Protein AF-A0A0B2ULS2-F1 (afdb_monomer)

pLDDT: mean 83.76, std 17.06, range [32.69, 96.88]

Mean predicted aligned error: 7.21 Å

Organism: NCBI:txid1354746

Radius of gyration: 16.84 Å; Cα contacts (8 Å, |Δi|>4): 162; chains: 1; bounding box: 38×25×63 Å

Secondary structure (DSSP, 8-state):
---S-TT-EEE-TTT--EEETTTTT-SSTT-TTS-SS----TTTTT---HHHHHHHHHHHHHHHHHHS----HHHHHHHHT--HHHHHHHHHHHHHTTSEEEEE-TTS-EEEEE--SHHHHHHHHHHH----S---------

Foldseek 3Di:
DQDQDLPQWDQAPPPRDTDRCQLQLASHPPRPPQDPDHDHGCVRVVNDDPVSNVLSVLSSVLSPVVNDPDPDQVCSCVVVVHDSVSSVVSQVVCVVQVQKDWDADPVRDIDIDGDPDPSNVVSSNVSSPPPPPDPPPPPPDD

Solvent-accessible surface area (backbone atoms only — not comparable to full-atom values): 8623 Å² total; per-residue (Å²): 133,67,61,89,58,102,69,45,62,43,64,18,74,80,78,74,46,77,38,51,23,38,45,74,26,32,86,44,82,80,36,85,85,57,62,100,64,80,36,70,44,52,69,82,67,73,64,68,42,78,66,49,60,56,44,22,56,50,40,41,50,50,49,51,50,69,43,44,89,63,79,50,62,73,50,49,15,68,76,68,74,42,56,67,70,59,37,48,54,52,53,50,51,33,37,79,66,55,40,33,46,80,44,72,44,97,87,67,49,77,45,68,44,78,44,84,47,71,66,30,52,53,58,52,49,59,74,38,61,65,81,78,65,72,72,79,71,80,82,68,87,129

Nearest PDB structures (foldseek):
  3gfj-assembly1_A-2  TM=7.028E-01  e=2.521E-02  Sulfurisphaera tokodaii
  4zzl-assembly1_A  TM=6.720E-01  e=5.489E-02  Pseudomonas aeruginosa
  4rgu-assembly1_B-2  TM=6.414E-01  e=8.346E-02  Acinetobacter baylyi ADP1
  4em0-assembly1_B  TM=6.332E-01  e=1.430E-01  Staphylococcus aureus subsp. aureus MRSA252
  3cjn-assembly1_A-2  TM=6.916E-01  e=4.200E-01  Ruegeria pomeroyi DSS-3

Sequence (142 aa):
MLNTEDLAMLYCDTCANWLHTVCCGFLSNTDKRIPNGKYTCLICSNHITKVECCNALFRRVISVIYNENFLGRSWLCNRLQINSSRAYKQIQKMINQGLLIATKTPKGTVQYQVVTTHTAKNTIKKHFSISAYPDTQKHSNS

Structure (mmCIF, N/CA/C/O backbone):
data_AF-A0A0B2ULS2-F1
#
_entry.id   AF-A0A0B2ULS2-F1
#
loop_
_atom_site.group_PDB
_atom_site.id
_atom_site.type_symbol
_atom_site.label_atom_id
_atom_site.label_alt_id
_atom_site.label_comp_id
_atom_site.label_asym_id
_atom_site.label_entity_id
_atom_site.label_seq_id
_atom_site.pdbx_PDB_ins_code
_atom_site.Cartn_x
_atom_site.Cartn_y
_atom_site.Cartn_z
_atom_site.occupancy
_atom_site.B_iso_or_equiv
_atom_site.auth_seq_id
_atom_site.auth_comp_id
_atom_site.auth_asym_id
_atom_site.auth_atom_id
_atom_site.pdbx_PDB_model_num
ATOM 1 N N . MET A 1 1 ? -14.542 0.352 -10.152 1.00 37.72 1 MET A N 1
ATOM 2 C CA . MET A 1 1 ? -14.183 -0.695 -9.178 1.00 37.72 1 MET A CA 1
ATOM 3 C C . MET A 1 1 ? -12.662 -0.757 -9.157 1.00 37.72 1 MET A C 1
ATOM 5 O O . MET A 1 1 ? -12.087 -0.705 -10.235 1.00 37.72 1 MET A O 1
ATOM 9 N N . LEU A 1 2 ? -12.013 -0.693 -7.991 1.00 47.81 2 LEU A N 1
ATOM 10 C CA . LEU A 1 2 ? -10.571 -0.961 -7.897 1.00 47.81 2 LEU A CA 1
ATOM 11 C C . LEU A 1 2 ? -10.428 -2.500 -7.792 1.00 47.81 2 LEU A C 1
ATOM 13 O O . LEU A 1 2 ? -11.247 -3.129 -7.132 1.00 47.81 2 LEU A O 1
ATOM 17 N N . ASN A 1 3 ? -9.498 -3.052 -8.567 1.00 46.62 3 ASN A N 1
ATOM 18 C CA . ASN A 1 3 ? -9.267 -4.449 -8.979 1.00 46.62 3 ASN A CA 1
ATOM 19 C C . ASN A 1 3 ? -9.564 -5.587 -7.963 1.00 46.62 3 ASN A C 1
ATOM 21 O O . ASN A 1 3 ? -9.054 -5.580 -6.864 1.00 46.62 3 ASN A O 1
ATOM 25 N N . THR A 1 4 ? -10.282 -6.645 -8.340 1.00 44.00 4 THR A N 1
ATOM 26 C CA . THR A 1 4 ? -10.586 -7.803 -7.465 1.00 44.00 4 THR A CA 1
ATOM 27 C C . THR A 1 4 ? -9.443 -8.807 -7.249 1.00 44.00 4 THR A C 1
ATOM 29 O O . THR A 1 4 ? -9.638 -9.780 -6.527 1.00 44.00 4 THR A O 1
ATOM 32 N N . GLU A 1 5 ? -8.255 -8.606 -7.827 1.00 50.66 5 GLU A N 1
ATOM 33 C CA . GLU A 1 5 ? -7.164 -9.587 -7.743 1.00 50.66 5 GLU A CA 1
ATOM 34 C C . GLU A 1 5 ? -5.842 -8.946 -7.282 1.00 50.66 5 GLU A C 1
ATOM 36 O O . GLU A 1 5 ? -5.135 -8.297 -8.057 1.00 50.66 5 GLU A O 1
ATOM 41 N N . ASP A 1 6 ? -5.459 -9.195 -6.022 1.00 50.03 6 ASP A N 1
ATOM 42 C CA . ASP A 1 6 ? -4.151 -8.881 -5.395 1.00 50.03 6 ASP A CA 1
ATOM 43 C C . ASP A 1 6 ? -2.952 -9.614 -6.056 1.00 50.03 6 ASP A C 1
ATOM 45 O O . ASP A 1 6 ? -1.896 -9.795 -5.454 1.00 50.03 6 ASP A O 1
ATOM 49 N N . LEU A 1 7 ? -3.104 -10.060 -7.304 1.00 57.88 7 LEU A N 1
ATOM 50 C CA . LEU A 1 7 ? -2.223 -10.998 -8.000 1.00 57.88 7 LEU A CA 1
ATOM 51 C C . LEU A 1 7 ? -1.822 -10.539 -9.402 1.00 57.88 7 LEU A C 1
ATOM 53 O O . LEU A 1 7 ? -1.095 -11.250 -10.086 1.00 57.88 7 LEU A O 1
ATOM 57 N N . ALA A 1 8 ? -2.243 -9.355 -9.850 1.00 81.19 8 ALA A N 1
ATOM 58 C CA . ALA A 1 8 ? -1.693 -8.807 -11.082 1.00 81.19 8 ALA A CA 1
ATOM 59 C C . ALA A 1 8 ? -0.182 -8.594 -10.890 1.00 81.19 8 ALA A C 1
ATOM 61 O O . ALA A 1 8 ? 0.232 -7.726 -10.111 1.00 81.19 8 ALA A O 1
ATOM 62 N N . MET A 1 9 ? 0.646 -9.359 -11.598 1.00 88.75 9 MET A N 1
ATOM 63 C CA . MET A 1 9 ? 2.104 -9.256 -11.544 1.00 88.75 9 MET A CA 1
ATOM 64 C C . MET A 1 9 ? 2.674 -8.777 -12.880 1.00 88.75 9 MET A C 1
ATOM 66 O O . MET A 1 9 ? 2.142 -9.083 -13.942 1.00 88.75 9 MET A O 1
ATOM 70 N N . LEU A 1 10 ? 3.782 -8.045 -12.808 1.00 89.94 10 LEU A N 1
ATOM 71 C CA . LEU A 1 10 ? 4.604 -7.637 -13.938 1.00 89.94 10 LEU A CA 1
ATOM 72 C C . LEU A 1 10 ? 5.935 -8.374 -13.877 1.00 89.94 10 LEU A C 1
ATOM 74 O O . LEU A 1 10 ? 6.576 -8.420 -12.823 1.00 89.94 10 LEU A O 1
ATOM 78 N N . TYR A 1 11 ? 6.347 -8.925 -15.011 1.00 92.12 11 TYR A N 1
ATOM 79 C CA . TYR A 1 11 ? 7.642 -9.567 -15.167 1.00 92.12 11 TYR A CA 1
ATOM 80 C C . TYR A 1 11 ? 8.698 -8.535 -15.555 1.00 92.12 11 TYR A C 1
ATOM 82 O O . TYR A 1 11 ? 8.529 -7.838 -16.549 1.00 92.12 11 TYR A O 1
ATOM 90 N N . CYS A 1 12 ? 9.774 -8.420 -14.774 1.00 92.69 12 CYS A N 1
ATOM 91 C CA . CYS A 1 12 ? 10.904 -7.554 -15.106 1.00 92.69 12 CYS A CA 1
ATOM 92 C C . CYS A 1 12 ? 11.881 -8.263 -16.051 1.00 92.69 12 CYS A C 1
ATOM 94 O O . CYS A 1 12 ? 12.561 -9.200 -15.635 1.00 92.69 12 CYS A O 1
ATOM 96 N N . ASP A 1 13 ? 12.048 -7.747 -17.266 1.00 94.44 13 ASP A N 1
ATOM 97 C CA . ASP A 1 13 ? 12.952 -8.304 -18.281 1.00 94.44 13 ASP A CA 1
ATOM 98 C C . ASP A 1 13 ? 14.441 -8.203 -17.915 1.00 94.44 13 ASP A C 1
ATOM 100 O O . ASP A 1 13 ? 15.271 -8.872 -18.522 1.00 94.44 13 ASP A O 1
ATOM 104 N N . THR A 1 14 ? 14.807 -7.370 -16.933 1.00 93.75 14 THR A N 1
ATOM 105 C CA . THR A 1 14 ? 16.212 -7.189 -16.518 1.00 93.75 14 THR A CA 1
ATOM 106 C C . THR A 1 14 ? 16.639 -8.153 -15.413 1.00 93.75 14 THR A C 1
ATOM 108 O O . THR A 1 14 ? 17.738 -8.693 -15.463 1.00 93.75 14 THR A O 1
ATOM 111 N N . CYS A 1 15 ? 15.801 -8.365 -14.393 1.00 94.12 15 CYS A N 1
ATOM 112 C CA . CYS A 1 15 ? 16.144 -9.218 -13.245 1.00 94.12 15 CYS A CA 1
ATOM 113 C C . CYS A 1 15 ? 15.314 -10.497 -13.144 1.00 94.12 15 CYS A C 1
ATOM 115 O O . CYS A 1 15 ? 15.434 -11.203 -12.147 1.00 94.12 15 CYS A O 1
ATOM 117 N N . ALA A 1 16 ? 14.454 -10.766 -14.130 1.00 93.81 16 ALA A N 1
ATOM 118 C CA . ALA A 1 16 ? 13.588 -11.940 -14.208 1.00 93.81 16 ALA A CA 1
ATOM 119 C C . ALA A 1 16 ? 12.640 -12.142 -13.006 1.00 93.81 16 ALA A C 1
ATOM 121 O O . ALA A 1 16 ? 12.123 -13.235 -12.783 1.00 93.81 16 ALA A O 1
ATOM 122 N N . ASN A 1 17 ? 12.389 -11.091 -12.219 1.00 91.19 17 ASN A N 1
ATOM 123 C CA . ASN A 1 17 ? 11.492 -11.155 -11.069 1.00 91.19 17 ASN A CA 1
ATOM 124 C C . ASN A 1 17 ? 10.063 -10.758 -11.445 1.00 91.19 17 ASN A C 1
ATOM 126 O O . ASN A 1 17 ? 9.845 -9.771 -12.153 1.00 91.19 17 ASN A O 1
ATOM 130 N N . TRP A 1 18 ? 9.096 -11.470 -10.867 1.00 91.69 18 TRP A N 1
ATOM 131 C CA . TRP A 1 18 ? 7.688 -11.090 -10.880 1.00 91.69 18 TRP A CA 1
ATOM 132 C C . TRP A 1 18 ? 7.380 -10.143 -9.724 1.00 91.69 18 TRP A C 1
ATOM 134 O O . TRP A 1 18 ? 7.690 -10.413 -8.563 1.00 91.69 18 TRP A O 1
ATOM 144 N N . LEU A 1 19 ? 6.747 -9.019 -10.033 1.00 89.44 19 LEU A N 1
ATOM 145 C CA . LEU A 1 19 ? 6.480 -7.945 -9.085 1.00 89.44 19 LEU A CA 1
ATOM 146 C C . LEU A 1 19 ? 4.999 -7.606 -9.100 1.00 89.44 19 LEU A C 1
ATOM 148 O O . LEU A 1 19 ? 4.403 -7.507 -10.164 1.00 89.44 19 LEU A O 1
ATOM 152 N N . HIS A 1 20 ? 4.396 -7.366 -7.938 1.00 90.00 20 HIS A N 1
ATOM 153 C CA . HIS A 1 20 ? 3.006 -6.915 -7.903 1.00 90.00 20 HIS A CA 1
ATOM 154 C C . HIS A 1 20 ? 2.865 -5.588 -8.658 1.00 90.00 20 HIS A C 1
ATOM 156 O O . HIS A 1 20 ? 3.561 -4.616 -8.360 1.00 90.00 20 HIS A O 1
ATOM 162 N N . THR A 1 21 ? 1.905 -5.528 -9.572 1.00 90.56 21 THR A N 1
ATOM 163 C CA . THR A 1 21 ? 1.634 -4.368 -10.431 1.00 90.56 21 THR A CA 1
ATOM 164 C C . THR A 1 21 ? 1.437 -3.089 -9.609 1.00 90.56 21 THR A C 1
ATOM 166 O O . THR A 1 21 ? 2.017 -2.041 -9.898 1.00 90.56 21 THR A O 1
ATOM 169 N N . VAL A 1 22 ? 0.726 -3.211 -8.484 1.00 91.06 22 VAL A N 1
ATOM 170 C CA . VAL A 1 22 ? 0.496 -2.126 -7.519 1.00 91.06 22 VAL A CA 1
ATOM 171 C C . VAL A 1 22 ? 1.757 -1.703 -6.767 1.00 91.06 22 VAL A C 1
ATOM 173 O O . VAL A 1 22 ? 1.963 -0.513 -6.521 1.00 91.06 22 VAL A O 1
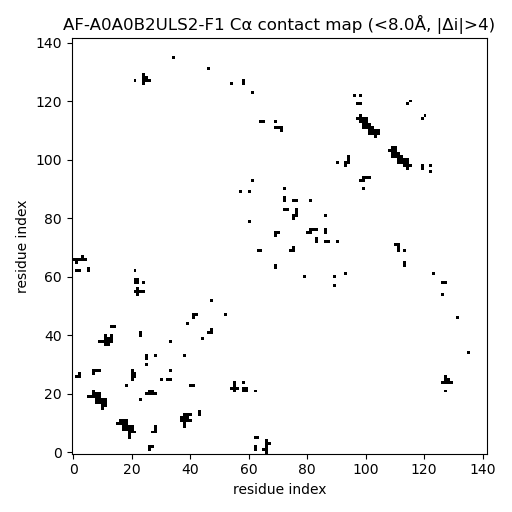ATOM 176 N N . CYS A 1 23 ? 2.659 -2.637 -6.453 1.00 89.81 23 CYS A N 1
ATOM 177 C CA . CYS A 1 23 ? 3.963 -2.299 -5.879 1.00 89.81 23 CYS A CA 1
ATOM 178 C C . CYS A 1 23 ? 4.811 -1.498 -6.870 1.00 89.81 23 CYS A C 1
ATOM 180 O O . CYS A 1 23 ? 5.608 -0.674 -6.435 1.00 89.81 23 CYS A O 1
ATOM 182 N N . CYS A 1 24 ? 4.603 -1.684 -8.171 1.00 88.00 24 CYS A N 1
ATOM 183 C CA . CYS A 1 24 ? 5.285 -0.951 -9.235 1.00 88.00 24 CYS A CA 1
ATOM 184 C C . CYS A 1 24 ? 4.652 0.409 -9.566 1.00 88.00 24 CYS A C 1
ATOM 186 O O . CYS A 1 24 ? 5.190 1.128 -10.399 1.00 88.00 24 CYS A O 1
ATOM 188 N N . GLY A 1 25 ? 3.548 0.780 -8.905 1.00 88.69 25 GLY A N 1
ATOM 189 C CA . GLY A 1 25 ? 2.877 2.066 -9.117 1.00 88.69 25 GLY A CA 1
ATOM 190 C C . GLY A 1 25 ? 1.706 2.040 -10.084 1.00 88.69 25 GLY A C 1
ATOM 191 O O . GLY A 1 25 ? 1.111 3.083 -10.329 1.00 88.69 25 GLY A O 1
ATOM 192 N N . PHE A 1 26 ? 1.325 0.885 -10.613 1.00 88.44 26 PHE A N 1
ATOM 193 C CA . PHE A 1 26 ? 0.221 0.783 -11.563 1.00 88.44 26 PHE A CA 1
ATOM 194 C C . PHE A 1 26 ? -1.046 0.289 -10.867 1.00 88.44 26 PHE A C 1
ATOM 196 O O . PHE A 1 26 ? -0.979 -0.541 -9.963 1.00 88.44 26 PHE A O 1
ATOM 203 N N . LEU A 1 27 ? -2.211 0.815 -11.252 1.00 86.38 27 LEU A N 1
ATOM 204 C CA . LEU A 1 27 ? -3.480 0.449 -10.601 1.00 86.38 27 LEU A CA 1
ATOM 205 C C . LEU A 1 27 ? -3.964 -0.958 -10.988 1.00 86.38 27 LEU A C 1
ATOM 207 O O . LEU A 1 27 ? -4.683 -1.594 -10.220 1.00 86.38 27 LEU A O 1
ATOM 211 N N . SER A 1 28 ? -3.585 -1.429 -12.172 1.00 85.69 28 SER A N 1
ATOM 212 C CA . SER A 1 28 ? -3.889 -2.758 -12.706 1.00 85.69 28 SER A CA 1
ATOM 213 C C . SER A 1 28 ? -2.862 -3.127 -13.777 1.00 85.69 28 SER A C 1
ATOM 215 O O . SER A 1 28 ? -2.117 -2.270 -14.249 1.00 85.69 28 SER A O 1
ATOM 217 N N . ASN A 1 29 ? -2.831 -4.393 -14.193 1.00 83.88 29 ASN A N 1
ATOM 218 C CA . ASN A 1 29 ? -2.020 -4.860 -15.331 1.00 83.88 29 ASN A CA 1
ATOM 219 C C . ASN A 1 29 ? -2.490 -4.301 -16.686 1.00 83.88 29 ASN A C 1
ATOM 22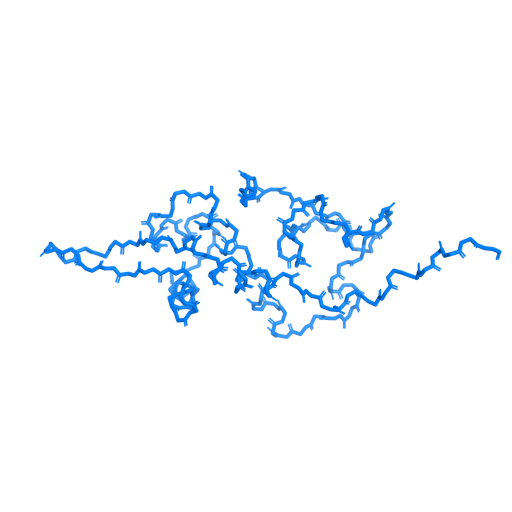1 O O . ASN A 1 29 ? -1.788 -4.434 -17.679 1.00 83.88 29 ASN A O 1
ATOM 225 N N . THR A 1 30 ? -3.656 -3.655 -16.724 1.00 85.44 30 THR A N 1
ATOM 226 C CA . THR A 1 30 ? -4.186 -2.944 -17.895 1.00 85.44 30 THR A CA 1
ATOM 227 C C . THR A 1 30 ? -3.889 -1.441 -17.861 1.00 85.44 30 THR A C 1
ATOM 229 O O . THR A 1 30 ? -4.468 -0.677 -18.637 1.00 85.44 30 THR A O 1
ATOM 232 N N . ASP A 1 31 ? -3.072 -0.972 -16.915 1.00 86.19 31 ASP A N 1
ATOM 233 C CA . ASP A 1 31 ? -2.672 0.430 -16.837 1.00 86.19 31 ASP A CA 1
ATOM 234 C C . ASP A 1 31 ? -1.858 0.798 -18.085 1.00 86.19 31 ASP A C 1
ATOM 236 O O . ASP A 1 31 ? -0.797 0.236 -18.332 1.00 86.19 31 ASP A O 1
ATOM 240 N N . LYS A 1 32 ? -2.352 1.758 -18.877 1.00 86.69 32 LYS A N 1
ATOM 241 C CA . LYS A 1 32 ? -1.760 2.149 -20.173 1.00 86.69 32 LYS A CA 1
ATOM 242 C C . LYS A 1 32 ? -0.330 2.690 -20.071 1.00 86.69 32 LYS A C 1
ATOM 244 O O . LYS A 1 32 ? 0.315 2.882 -21.094 1.00 86.69 32 LYS A O 1
ATOM 249 N N . ARG A 1 33 ? 0.137 3.001 -18.858 1.00 86.25 33 ARG A N 1
ATOM 250 C CA . ARG A 1 33 ? 1.514 3.436 -18.589 1.00 86.25 33 ARG A CA 1
ATOM 251 C C . ARG A 1 33 ? 2.496 2.265 -18.536 1.00 86.25 33 ARG A C 1
ATOM 253 O O . ARG A 1 33 ? 3.699 2.498 -18.562 1.00 86.25 33 ARG A O 1
ATOM 260 N N . ILE A 1 34 ? 2.001 1.032 -18.422 1.00 87.12 34 ILE A N 1
ATOM 261 C CA . ILE A 1 34 ? 2.823 -0.170 -18.541 1.00 87.12 34 ILE A CA 1
ATOM 262 C C . ILE A 1 34 ? 3.264 -0.282 -20.012 1.00 87.12 34 ILE A C 1
ATOM 264 O O . ILE A 1 34 ? 2.408 -0.225 -20.896 1.00 87.12 34 ILE A O 1
ATOM 268 N N . PRO A 1 35 ? 4.571 -0.417 -20.307 1.00 86.00 35 PRO A N 1
ATOM 269 C CA . PRO A 1 35 ? 5.054 -0.551 -21.679 1.00 86.00 35 PRO A CA 1
ATOM 270 C C . PRO A 1 35 ? 4.464 -1.778 -22.394 1.00 86.00 35 PRO A C 1
ATOM 272 O O . PRO A 1 35 ? 4.411 -2.861 -21.817 1.00 86.00 35 PRO A O 1
ATOM 275 N N . ASN A 1 36 ? 4.112 -1.644 -23.679 1.00 79.94 36 ASN A N 1
ATOM 276 C CA . ASN A 1 36 ? 3.598 -2.734 -24.534 1.00 79.94 36 ASN A CA 1
ATOM 277 C C . ASN A 1 36 ? 4.692 -3.733 -24.986 1.00 79.94 36 ASN A C 1
ATOM 279 O O . ASN A 1 36 ? 4.651 -4.261 -26.094 1.00 79.94 36 ASN A O 1
ATOM 283 N N . GLY A 1 37 ? 5.707 -3.963 -24.158 1.00 85.19 37 GLY A N 1
ATOM 284 C CA . GLY A 1 37 ? 6.870 -4.773 -24.496 1.00 85.19 37 GLY A CA 1
ATOM 285 C C . GLY A 1 37 ? 7.704 -5.041 -23.256 1.00 85.19 37 GLY A C 1
ATOM 286 O O . GLY A 1 37 ? 7.196 -5.574 -22.275 1.00 85.19 37 GLY A O 1
ATOM 287 N N . LYS A 1 38 ? 8.979 -4.652 -23.293 1.00 89.50 38 LYS A N 1
ATOM 288 C CA . LYS A 1 38 ? 9.880 -4.871 -22.161 1.00 89.50 38 LYS A CA 1
ATOM 289 C C . LYS A 1 38 ? 9.523 -3.972 -20.980 1.00 89.50 38 LYS A C 1
ATOM 291 O O . LYS A 1 38 ? 9.407 -2.755 -21.131 1.00 89.50 38 LYS A O 1
ATOM 296 N N . TYR A 1 39 ? 9.417 -4.571 -19.804 1.00 90.38 39 TYR A N 1
ATOM 297 C CA . TYR A 1 39 ? 9.231 -3.894 -18.534 1.00 90.38 39 TYR A CA 1
ATOM 298 C C . TYR A 1 39 ? 10.505 -3.992 -17.687 1.00 90.38 39 TYR A C 1
ATOM 300 O O . TYR A 1 39 ? 11.022 -5.074 -17.413 1.00 90.38 39 TYR A O 1
ATOM 308 N N . THR A 1 40 ? 10.978 -2.847 -17.199 1.00 90.31 40 THR A N 1
ATOM 309 C CA . THR A 1 40 ? 12.096 -2.768 -16.253 1.00 90.31 40 THR A CA 1
ATOM 310 C C . THR A 1 40 ? 11.588 -2.212 -14.935 1.00 90.31 40 THR A C 1
ATOM 312 O O . THR A 1 40 ? 11.003 -1.133 -14.895 1.00 90.31 40 THR A O 1
ATOM 315 N 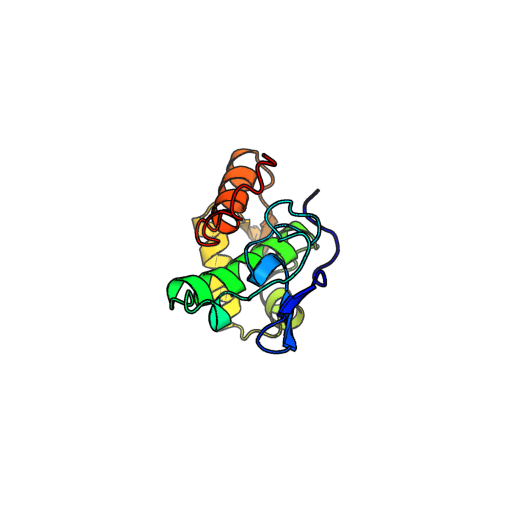N . CYS A 1 41 ? 11.810 -2.937 -13.840 1.00 87.56 41 CYS A N 1
ATOM 316 C CA . CYS A 1 41 ? 11.350 -2.505 -12.528 1.00 87.56 41 CYS A CA 1
ATOM 317 C C . CYS A 1 41 ? 12.162 -1.330 -11.972 1.00 87.56 41 CYS A C 1
ATOM 319 O O . CYS A 1 41 ? 13.323 -1.141 -12.327 1.00 87.56 41 CYS A O 1
ATOM 321 N N . LEU A 1 42 ? 11.583 -0.615 -11.000 1.00 84.19 42 LEU A N 1
ATOM 322 C CA . LEU A 1 42 ? 12.209 0.554 -10.363 1.00 84.19 42 LEU A CA 1
ATOM 323 C C . LEU A 1 42 ? 13.573 0.266 -9.710 1.00 84.19 42 LEU A C 1
ATOM 325 O O . LEU A 1 42 ? 14.397 1.170 -9.581 1.00 84.19 42 LEU A O 1
ATOM 329 N N . ILE A 1 43 ? 13.816 -0.984 -9.293 1.00 84.62 43 ILE A N 1
ATOM 330 C CA . ILE A 1 43 ? 15.124 -1.423 -8.782 1.00 84.62 43 ILE A CA 1
ATOM 331 C C . ILE A 1 43 ? 16.141 -1.432 -9.926 1.00 84.62 43 ILE A C 1
ATOM 333 O O . ILE A 1 43 ? 17.191 -0.806 -9.823 1.00 84.62 43 ILE A O 1
ATOM 337 N N . CYS A 1 44 ? 15.816 -2.115 -11.026 1.00 87.88 44 CYS A N 1
ATOM 338 C CA . CYS A 1 44 ? 16.693 -2.258 -12.186 1.00 87.88 44 CYS A CA 1
ATOM 339 C C . CYS A 1 44 ? 16.890 -0.949 -12.953 1.00 87.88 44 CYS A C 1
ATOM 341 O O . CYS A 1 44 ? 17.943 -0.749 -13.545 1.00 87.88 44 CYS A O 1
ATOM 343 N N . SER A 1 45 ? 15.917 -0.040 -12.914 1.00 84.94 45 SER A N 1
ATOM 344 C CA . SER A 1 45 ? 16.041 1.298 -13.494 1.00 84.94 45 SER A CA 1
ATOM 345 C C . SER A 1 45 ? 16.783 2.287 -12.581 1.00 84.94 45 SER A C 1
ATOM 347 O O . SER A 1 45 ? 16.780 3.480 -12.858 1.00 84.94 45 SER A O 1
ATOM 349 N N . ASN A 1 46 ? 17.359 1.827 -11.462 1.00 78.12 46 ASN A N 1
ATOM 350 C CA . ASN A 1 46 ? 18.065 2.646 -10.470 1.00 78.12 46 ASN A CA 1
ATOM 351 C C . ASN A 1 46 ? 17.240 3.832 -9.917 1.00 78.12 46 ASN A C 1
ATOM 353 O O . ASN A 1 46 ? 17.779 4.869 -9.535 1.00 78.12 46 ASN A O 1
ATOM 357 N N . HIS A 1 47 ? 15.914 3.677 -9.855 1.00 71.62 47 HIS A N 1
ATOM 358 C CA . HIS A 1 47 ? 14.980 4.687 -9.344 1.00 71.62 47 HIS A CA 1
ATOM 359 C C . HIS A 1 47 ? 14.470 4.359 -7.931 1.00 71.62 47 HIS A C 1
ATOM 361 O O . HIS A 1 47 ? 13.524 4.982 -7.440 1.00 71.62 47 HIS A O 1
ATOM 367 N N . ILE A 1 48 ? 15.083 3.387 -7.243 1.00 76.69 48 ILE A N 1
ATOM 368 C CA . ILE A 1 48 ? 14.641 2.987 -5.910 1.00 76.69 48 ILE A CA 1
ATOM 369 C C . ILE A 1 48 ? 15.166 3.935 -4.828 1.00 76.69 48 ILE A C 1
ATOM 371 O O . ILE A 1 48 ? 16.321 3.908 -4.415 1.00 76.69 48 ILE A O 1
ATOM 375 N N . THR A 1 49 ? 14.270 4.775 -4.321 1.00 77.00 49 THR A N 1
ATOM 376 C CA . THR A 1 49 ? 14.515 5.572 -3.116 1.00 77.00 49 THR A CA 1
ATOM 377 C C . THR A 1 49 ? 13.906 4.882 -1.892 1.00 77.00 49 THR A C 1
ATOM 379 O O . THR A 1 49 ? 12.973 4.082 -2.001 1.00 77.00 49 THR A O 1
ATOM 382 N N . LYS A 1 50 ? 14.363 5.231 -0.680 1.00 73.81 50 LYS A N 1
ATOM 383 C CA . LYS A 1 50 ? 13.721 4.778 0.574 1.00 73.81 50 LYS A CA 1
ATOM 384 C C . LYS A 1 50 ? 12.230 5.146 0.623 1.00 73.81 50 LYS A C 1
ATOM 386 O O . LYS A 1 50 ? 11.423 4.407 1.188 1.00 73.81 50 LYS A O 1
ATOM 391 N N . VAL A 1 51 ? 11.870 6.284 0.026 1.00 77.38 51 VAL A N 1
ATOM 392 C CA . VAL A 1 51 ? 10.482 6.737 -0.124 1.00 77.38 51 VAL A CA 1
ATOM 393 C C . VAL A 1 51 ? 9.705 5.774 -1.021 1.00 77.38 51 VAL A C 1
ATOM 395 O O . VAL A 1 51 ? 8.605 5.363 -0.655 1.00 77.38 51 VAL A O 1
ATOM 398 N N . GLU A 1 52 ? 10.302 5.332 -2.125 1.00 81.62 52 GLU A N 1
ATOM 399 C CA . GLU A 1 52 ? 9.668 4.412 -3.068 1.00 81.62 52 GLU A CA 1
ATOM 400 C C . GLU A 1 52 ? 9.419 3.025 -2.464 1.00 81.62 52 GLU A C 1
ATOM 402 O O . GLU A 1 52 ? 8.320 2.485 -2.592 1.00 81.62 52 GLU A O 1
ATOM 407 N N . CYS A 1 53 ? 10.367 2.495 -1.683 1.00 76.00 53 CYS A N 1
ATOM 408 C CA . CYS A 1 53 ? 10.159 1.267 -0.907 1.00 76.00 53 CYS A CA 1
ATOM 409 C C . CYS A 1 53 ? 8.962 1.380 0.052 1.00 76.00 53 CYS A C 1
ATOM 411 O O . CYS A 1 53 ? 8.146 0.462 0.173 1.00 76.00 53 CYS A O 1
ATOM 413 N N . CYS A 1 54 ? 8.848 2.513 0.752 1.00 78.44 54 CYS A N 1
ATOM 414 C CA . CYS A 1 54 ? 7.730 2.777 1.656 1.00 78.44 54 CYS A CA 1
ATOM 415 C C . CYS A 1 54 ? 6.399 2.923 0.902 1.00 78.44 54 CYS A C 1
ATOM 417 O O . CYS A 1 54 ? 5.358 2.493 1.409 1.00 78.44 54 CYS A O 1
ATOM 419 N N . ASN A 1 55 ? 6.424 3.510 -0.294 1.00 87.19 55 ASN A N 1
ATOM 420 C CA . ASN A 1 55 ? 5.243 3.681 -1.132 1.00 87.19 55 ASN A CA 1
ATOM 421 C C . ASN A 1 55 ? 4.784 2.361 -1.758 1.00 87.19 55 ASN A C 1
ATOM 423 O O . ASN A 1 55 ? 3.581 2.131 -1.805 1.00 87.19 55 ASN A O 1
ATOM 427 N N . ALA A 1 56 ? 5.695 1.461 -2.136 1.00 89.88 56 ALA A N 1
ATOM 428 C CA . ALA A 1 56 ? 5.349 0.152 -2.693 1.00 89.88 56 ALA A CA 1
ATOM 429 C C . ALA A 1 56 ? 4.465 -0.670 -1.745 1.00 89.88 56 ALA A C 1
ATOM 431 O O . ALA A 1 56 ? 3.394 -1.133 -2.140 1.00 89.88 56 ALA A O 1
ATOM 432 N N . LEU A 1 57 ? 4.856 -0.780 -0.468 1.00 91.38 57 LEU A N 1
ATOM 433 C CA . LEU A 1 57 ? 4.024 -1.450 0.536 1.00 91.38 57 LEU A CA 1
ATOM 434 C C . LEU A 1 57 ? 2.689 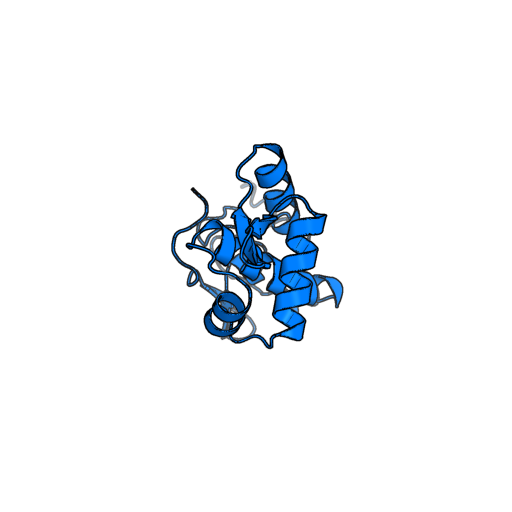-0.722 0.734 1.00 91.38 57 LEU A C 1
ATOM 436 O O . LEU A 1 57 ? 1.650 -1.368 0.825 1.00 91.38 57 LEU A O 1
ATOM 440 N N . PHE A 1 58 ? 2.704 0.610 0.802 1.00 94.19 58 PHE A N 1
ATOM 441 C CA . PHE A 1 58 ? 1.480 1.375 1.036 1.00 94.19 58 PHE A CA 1
ATOM 442 C C . PHE A 1 58 ? 0.478 1.250 -0.118 1.00 94.19 58 PHE A C 1
ATOM 444 O O . PHE A 1 58 ? -0.711 1.078 0.131 1.00 94.19 58 PHE A O 1
ATOM 451 N N . ARG A 1 59 ? 0.944 1.255 -1.372 1.00 92.69 59 ARG A N 1
ATOM 452 C CA . ARG A 1 59 ? 0.109 0.994 -2.554 1.00 92.69 59 ARG A CA 1
ATOM 453 C C . ARG A 1 59 ? -0.540 -0.383 -2.489 1.00 92.69 59 ARG A C 1
ATOM 455 O O . ARG A 1 59 ? -1.737 -0.497 -2.735 1.00 92.69 59 ARG A O 1
ATOM 462 N N . ARG A 1 60 ? 0.219 -1.408 -2.090 1.00 92.38 60 ARG A N 1
ATOM 463 C CA . ARG A 1 60 ? -0.327 -2.757 -1.890 1.00 92.38 60 ARG A CA 1
ATOM 464 C C . ARG A 1 60 ? -1.399 -2.785 -0.799 1.00 92.38 60 ARG A C 1
ATOM 466 O O . ARG A 1 60 ? -2.461 -3.354 -1.013 1.00 92.38 60 ARG A O 1
ATOM 473 N N . VAL A 1 61 ? -1.159 -2.116 0.332 1.00 94.44 61 VAL A N 1
ATOM 474 C CA . VAL A 1 61 ? -2.151 -1.984 1.416 1.00 94.44 61 VAL A CA 1
ATOM 475 C C . VAL A 1 61 ? -3.427 -1.307 0.919 1.00 94.44 61 VAL A C 1
ATOM 477 O O . VAL A 1 61 ? -4.515 -1.807 1.194 1.00 94.44 61 VAL A O 1
ATOM 480 N N . ILE A 1 62 ? -3.303 -0.202 0.175 1.00 93.38 62 ILE A N 1
ATOM 481 C CA . ILE A 1 62 ? -4.452 0.490 -0.419 1.00 93.38 62 ILE A CA 1
ATOM 482 C C . ILE A 1 62 ? -5.237 -0.464 -1.319 1.00 93.38 62 ILE A C 1
ATOM 484 O O . ILE A 1 62 ? -6.452 -0.537 -1.172 1.00 93.38 62 ILE A O 1
ATOM 488 N N . SER A 1 63 ? -4.566 -1.192 -2.218 1.00 91.94 63 SER A N 1
ATOM 489 C CA . SER A 1 63 ? -5.248 -2.115 -3.132 1.00 91.94 63 SER A CA 1
ATOM 490 C C . SER A 1 63 ? -6.030 -3.170 -2.359 1.00 91.94 63 SER A C 1
ATOM 492 O O . SER A 1 63 ? -7.238 -3.270 -2.525 1.00 91.94 63 SER A O 1
ATOM 494 N N . VAL A 1 64 ? -5.375 -3.875 -1.433 1.00 91.75 64 VAL A N 1
ATOM 495 C CA . VAL A 1 64 ? -6.011 -4.934 -0.640 1.00 91.75 64 VAL A CA 1
ATOM 496 C C . VAL A 1 64 ? -7.208 -4.403 0.148 1.00 91.75 64 VAL A C 1
ATOM 498 O O . VAL A 1 64 ? -8.293 -4.964 0.074 1.00 91.75 64 VAL A O 1
ATOM 501 N N . ILE A 1 65 ? -7.064 -3.282 0.859 1.00 92.50 65 ILE A N 1
ATOM 502 C CA . ILE A 1 65 ? -8.152 -2.753 1.697 1.00 92.50 65 ILE A CA 1
ATOM 503 C C . ILE A 1 65 ? -9.333 -2.228 0.872 1.00 92.50 65 ILE A C 1
ATOM 505 O O . ILE A 1 65 ? -10.470 -2.315 1.324 1.00 92.50 65 ILE A O 1
ATOM 509 N N . TYR A 1 66 ? -9.096 -1.668 -0.316 1.00 90.25 66 TYR A N 1
ATOM 510 C CA . TYR A 1 66 ? -10.178 -1.146 -1.161 1.00 90.25 66 TYR A CA 1
ATOM 511 C C . TYR A 1 66 ? -10.862 -2.212 -2.009 1.00 90.25 66 TYR A C 1
ATOM 513 O O . TYR A 1 66 ? -11.867 -1.913 -2.658 1.00 90.25 66 TYR A O 1
ATOM 521 N N . ASN A 1 67 ? -10.276 -3.400 -2.115 1.00 86.00 67 ASN A N 1
ATOM 522 C CA . ASN A 1 67 ? -10.737 -4.444 -3.029 1.00 86.00 67 ASN A CA 1
ATOM 523 C C . ASN A 1 67 ? -11.282 -5.646 -2.258 1.00 86.00 67 ASN A C 1
ATOM 525 O O . ASN A 1 67 ? -12.072 -6.419 -2.792 1.00 86.00 67 ASN A O 1
ATOM 529 N N . GLU A 1 68 ? -10.916 -5.757 -0.985 1.00 87.69 68 GLU A N 1
ATOM 530 C CA . GLU A 1 68 ? -11.319 -6.830 -0.094 1.00 87.69 68 GLU A CA 1
ATOM 531 C C . GLU A 1 68 ? -12.055 -6.276 1.131 1.00 87.69 68 GLU A C 1
ATOM 533 O O . GLU A 1 68 ? -12.007 -5.087 1.452 1.00 87.69 68 GLU A O 1
ATOM 538 N N . ASN A 1 69 ? -12.739 -7.160 1.855 1.00 86.31 69 ASN A N 1
ATOM 539 C CA . ASN A 1 69 ? -13.432 -6.791 3.081 1.00 86.31 69 ASN A CA 1
ATOM 540 C C . ASN A 1 69 ? -12.429 -6.630 4.236 1.00 86.31 69 ASN A C 1
ATOM 542 O O . ASN A 1 69 ? -12.044 -7.608 4.874 1.00 86.31 69 ASN A O 1
ATOM 546 N N . PHE A 1 70 ? -11.976 -5.401 4.493 1.00 92.31 70 PHE A N 1
ATOM 547 C CA . PHE A 1 70 ? -10.983 -5.121 5.530 1.00 92.31 70 PHE A CA 1
ATOM 548 C C . PHE A 1 70 ? -11.518 -5.385 6.949 1.00 92.31 70 PHE A C 1
ATOM 550 O O . PHE A 1 70 ? -12.362 -4.651 7.457 1.00 92.31 70 PHE A O 1
ATOM 557 N N . LEU A 1 71 ? -10.953 -6.390 7.631 1.00 91.69 71 LEU A N 1
ATOM 558 C CA . LEU A 1 71 ? -11.380 -6.816 8.977 1.00 91.69 71 LEU A CA 1
ATOM 559 C C . LEU A 1 71 ? -10.487 -6.295 10.119 1.00 91.69 71 LEU A C 1
ATOM 561 O O . LEU A 1 71 ? -10.621 -6.711 11.269 1.00 91.69 71 LEU A O 1
ATOM 565 N N . GLY A 1 72 ? -9.545 -5.397 9.822 1.00 93.88 72 GLY A N 1
ATOM 566 C CA . GLY A 1 72 ? -8.654 -4.801 10.818 1.00 93.88 72 GLY A CA 1
ATOM 567 C C . GLY A 1 72 ? -7.227 -5.353 10.814 1.00 93.88 72 GLY A C 1
ATOM 568 O O . GLY A 1 72 ? -6.768 -6.013 9.881 1.00 93.88 72 GLY A O 1
ATOM 569 N N . ARG A 1 73 ? -6.478 -5.030 11.876 1.00 95.31 73 ARG A N 1
ATOM 570 C CA . ARG A 1 73 ? -5.016 -5.211 11.924 1.00 95.31 73 ARG A CA 1
ATOM 571 C C . ARG A 1 73 ? -4.570 -6.663 11.768 1.00 95.31 73 ARG A C 1
ATOM 573 O O . ARG A 1 73 ? -3.695 -6.921 10.952 1.00 95.31 73 ARG A O 1
ATOM 580 N N . SER A 1 74 ? -5.138 -7.588 12.540 1.00 94.94 74 SER A N 1
ATOM 581 C CA . SER A 1 74 ? -4.723 -8.999 12.502 1.00 94.94 74 SER A CA 1
ATOM 582 C C . SER A 1 74 ? -4.968 -9.616 11.127 1.00 94.94 74 SER A C 1
ATOM 584 O O . SER A 1 74 ? -4.106 -10.315 10.602 1.00 94.94 74 SER A O 1
ATOM 586 N N . TRP A 1 75 ? -6.102 -9.274 10.512 1.00 95.56 75 TRP A N 1
ATOM 587 C CA . TRP A 1 75 ? -6.408 -9.661 9.142 1.00 95.56 75 TRP A CA 1
ATOM 588 C C . TRP A 1 75 ? -5.366 -9.120 8.161 1.00 95.56 75 TRP A C 1
ATOM 590 O O . TRP A 1 75 ? -4.827 -9.891 7.378 1.00 95.56 75 TRP A O 1
ATOM 600 N N . LEU A 1 76 ? -4.990 -7.839 8.259 1.00 95.50 76 LEU A N 1
ATOM 601 C CA . LEU A 1 76 ? -3.988 -7.242 7.367 1.00 95.50 76 LEU A CA 1
ATOM 602 C C . LEU A 1 76 ? -2.604 -7.883 7.515 1.00 95.50 76 LEU A C 1
ATOM 604 O O . LEU A 1 76 ? -1.918 -8.089 6.515 1.00 95.50 76 LEU A O 1
ATOM 608 N N . CYS A 1 77 ? -2.195 -8.200 8.748 1.00 96.19 77 CYS A N 1
ATOM 609 C CA . CYS A 1 77 ? -0.941 -8.905 9.014 1.00 96.19 77 CYS A CA 1
ATOM 610 C C . CYS A 1 77 ? -0.896 -10.238 8.268 1.00 96.19 77 CYS A C 1
ATOM 612 O O . CYS A 1 77 ? 0.053 -10.487 7.529 1.00 96.19 77 CYS A O 1
ATOM 614 N N . ASN A 1 78 ? -1.944 -11.053 8.422 1.00 94.56 78 ASN A N 1
ATOM 615 C CA . ASN A 1 78 ? -2.051 -12.356 7.768 1.00 94.56 78 ASN A CA 1
ATOM 616 C C . ASN A 1 78 ? -2.163 -12.203 6.250 1.00 94.56 78 ASN A C 1
ATOM 618 O O . ASN A 1 78 ? -1.527 -12.930 5.491 1.00 94.56 78 ASN A O 1
ATOM 622 N N . ARG A 1 79 ? -2.935 -11.217 5.796 1.00 92.88 79 ARG A N 1
ATOM 623 C CA . ARG A 1 79 ? -3.213 -11.012 4.379 1.00 92.88 79 ARG A CA 1
ATOM 624 C C . ARG A 1 79 ? -1.985 -10.574 3.588 1.00 92.88 79 ARG A C 1
ATOM 626 O O . ARG A 1 79 ? -1.816 -11.002 2.450 1.00 92.88 79 ARG A O 1
ATOM 633 N N . LEU A 1 80 ? -1.140 -9.729 4.177 1.00 91.94 80 LEU A N 1
ATOM 634 C CA . LEU A 1 80 ? 0.054 -9.178 3.528 1.00 91.94 80 LEU A CA 1
ATOM 635 C C . LEU A 1 80 ? 1.368 -9.799 4.011 1.00 91.94 80 LEU A C 1
ATOM 637 O O . LEU A 1 80 ? 2.425 -9.397 3.525 1.00 91.94 80 LEU A O 1
ATOM 641 N N . GLN A 1 81 ? 1.314 -10.737 4.961 1.00 93.56 81 GLN A N 1
ATOM 642 C CA . GLN A 1 81 ? 2.487 -11.337 5.606 1.00 93.56 81 GLN A CA 1
ATOM 643 C C . GLN A 1 81 ? 3.432 -10.269 6.191 1.00 93.56 81 GLN A C 1
ATOM 645 O O . GLN A 1 81 ? 4.651 -10.297 6.019 1.00 93.56 81 GLN A O 1
ATOM 650 N N . ILE A 1 82 ? 2.853 -9.277 6.877 1.00 93.88 82 ILE A N 1
ATOM 651 C CA . ILE A 1 82 ? 3.589 -8.202 7.557 1.00 93.88 82 ILE A CA 1
ATOM 652 C C . ILE A 1 82 ? 3.374 -8.266 9.066 1.00 93.88 82 ILE A C 1
ATOM 654 O O . ILE A 1 82 ? 2.314 -8.652 9.550 1.00 93.88 82 ILE A O 1
ATOM 658 N N . ASN A 1 83 ? 4.371 -7.824 9.832 1.00 96.19 83 ASN A N 1
ATOM 659 C CA . ASN A 1 83 ? 4.243 -7.780 11.285 1.00 96.19 83 ASN A CA 1
ATOM 660 C C . ASN A 1 83 ? 3.246 -6.704 11.764 1.00 96.19 83 ASN A C 1
ATOM 662 O O . ASN A 1 83 ? 2.965 -5.717 11.076 1.00 96.19 83 ASN A O 1
ATOM 666 N N . SER A 1 84 ? 2.776 -6.870 13.003 1.00 96.31 84 SER A N 1
ATOM 667 C CA . SER A 1 84 ? 1.765 -6.010 13.636 1.00 96.31 84 SER A CA 1
ATOM 668 C C . SER A 1 84 ? 2.162 -4.531 13.707 1.00 96.31 84 SER A C 1
ATOM 670 O O . SER A 1 84 ? 1.326 -3.654 13.483 1.00 96.31 84 SER A O 1
ATOM 672 N N . SER A 1 85 ? 3.444 -4.232 13.946 1.00 96.06 85 SER A N 1
ATOM 673 C CA . SER A 1 85 ? 3.952 -2.852 13.988 1.00 96.06 85 SER A CA 1
ATOM 674 C C . SER A 1 85 ? 3.869 -2.177 12.615 1.00 96.06 85 SER A C 1
ATOM 676 O O . SER A 1 85 ? 3.395 -1.044 12.495 1.00 96.06 85 SER A O 1
ATOM 678 N N . ARG A 1 86 ? 4.259 -2.887 11.549 1.00 94.38 86 ARG A N 1
ATOM 679 C CA . ARG A 1 86 ? 4.134 -2.396 10.170 1.00 94.38 86 ARG A CA 1
ATOM 680 C C . ARG A 1 86 ? 2.670 -2.227 9.790 1.00 94.38 86 ARG A C 1
ATOM 682 O O . ARG A 1 86 ? 2.324 -1.157 9.302 1.00 94.38 86 ARG A O 1
ATOM 689 N N . ALA A 1 87 ? 1.816 -3.213 10.064 1.00 96.38 87 ALA A N 1
ATOM 690 C CA . ALA A 1 87 ? 0.382 -3.120 9.790 1.00 96.38 87 ALA A CA 1
ATOM 691 C C . ALA A 1 87 ? -0.252 -1.907 10.486 1.00 96.38 87 ALA A C 1
ATOM 693 O O . ALA A 1 87 ? -0.955 -1.127 9.847 1.00 96.38 87 ALA A O 1
ATOM 694 N N . TYR A 1 88 ? 0.067 -1.688 11.765 1.00 96.19 88 TYR A N 1
ATOM 695 C CA . TYR A 1 88 ? -0.397 -0.521 12.512 1.00 96.19 88 TYR A CA 1
ATOM 696 C C . TYR A 1 88 ? 0.006 0.795 11.836 1.00 96.19 88 TYR A C 1
ATOM 698 O O . TYR A 1 88 ? -0.851 1.643 11.598 1.00 96.19 88 TYR A O 1
ATOM 706 N N . LYS A 1 89 ? 1.282 0.954 11.457 1.00 96.12 89 LYS A N 1
ATOM 707 C CA . LYS A 1 89 ? 1.763 2.164 10.766 1.00 96.12 89 LYS A CA 1
ATOM 708 C C . LYS A 1 89 ? 1.031 2.413 9.444 1.00 96.12 89 LYS A C 1
ATOM 710 O O . LYS A 1 89 ? 0.728 3.561 9.133 1.00 96.12 89 LYS A O 1
ATOM 715 N N . GLN A 1 90 ? 0.730 1.363 8.678 1.00 96.38 90 GLN A N 1
ATOM 716 C CA . GLN A 1 90 ? -0.003 1.496 7.415 1.00 96.38 90 GLN A CA 1
ATOM 717 C C . GLN A 1 90 ? -1.466 1.896 7.650 1.00 96.38 90 GLN A C 1
ATOM 719 O O . GLN A 1 90 ? -1.950 2.815 6.997 1.00 96.38 90 GLN A O 1
ATOM 724 N N . ILE A 1 91 ? -2.139 1.287 8.633 1.00 96.75 91 ILE A N 1
ATOM 725 C CA . ILE A 1 91 ? -3.511 1.650 9.025 1.00 96.75 91 ILE A CA 1
ATOM 726 C C . ILE A 1 91 ? -3.574 3.113 9.475 1.00 96.75 91 ILE A C 1
ATOM 728 O O . ILE A 1 91 ? -4.416 3.865 8.995 1.00 96.75 91 ILE A O 1
ATOM 732 N N . GLN A 1 92 ? -2.647 3.547 10.334 1.00 96.88 92 GLN A N 1
ATOM 733 C CA . GLN A 1 92 ? -2.566 4.947 10.766 1.00 96.88 92 GLN A CA 1
ATOM 734 C C . GLN A 1 92 ? -2.326 5.891 9.585 1.00 96.88 92 GLN A C 1
ATOM 736 O O . GLN A 1 92 ? -2.987 6.918 9.470 1.00 96.88 92 GLN A O 1
ATOM 741 N N . LYS A 1 93 ? -1.440 5.524 8.652 1.00 95.88 93 LYS A N 1
ATOM 742 C CA . LYS A 1 93 ? -1.209 6.308 7.433 1.00 95.88 93 LYS A CA 1
ATOM 743 C C . LYS A 1 93 ? -2.480 6.441 6.585 1.00 95.88 93 LYS A C 1
ATOM 745 O O . LYS A 1 93 ? -2.727 7.521 6.061 1.00 95.88 93 LYS A O 1
ATOM 750 N N . MET A 1 94 ? -3.298 5.392 6.470 1.00 95.88 94 MET A N 1
ATOM 751 C CA . MET A 1 94 ? -4.583 5.467 5.761 1.00 95.88 94 MET A CA 1
ATOM 752 C C . MET A 1 94 ? -5.589 6.379 6.465 1.00 95.88 94 MET A C 1
ATOM 754 O O . MET A 1 94 ? -6.245 7.175 5.795 1.00 95.88 94 MET A O 1
ATOM 758 N N . ILE A 1 95 ? -5.683 6.292 7.795 1.00 96.56 95 ILE A N 1
ATOM 759 C CA . ILE A 1 95 ? -6.560 7.156 8.599 1.00 96.56 95 ILE A CA 1
ATOM 760 C C . ILE A 1 95 ? -6.155 8.622 8.432 1.00 96.56 95 ILE A C 1
ATOM 762 O O . ILE A 1 95 ? -6.986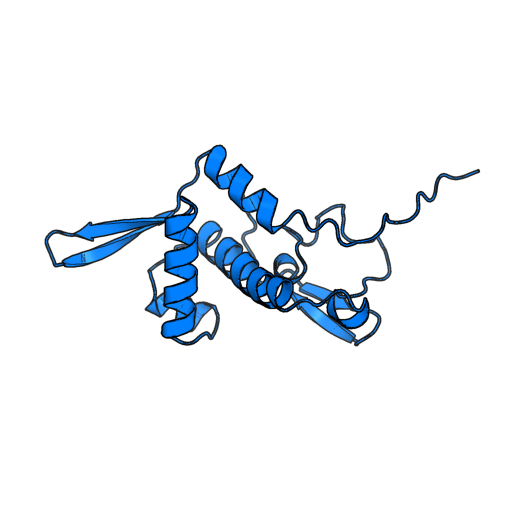 9.455 8.082 1.00 96.56 95 ILE A O 1
ATOM 766 N N . ASN A 1 96 ? -4.861 8.923 8.563 1.00 96.19 96 ASN A N 1
ATOM 767 C CA . ASN A 1 96 ? -4.326 10.279 8.416 1.00 96.19 96 ASN A CA 1
ATOM 768 C C . ASN A 1 96 ? -4.546 10.867 7.014 1.00 96.19 96 ASN A C 1
ATOM 770 O O . ASN A 1 96 ? -4.558 12.082 6.850 1.00 96.19 96 ASN A O 1
ATOM 774 N N . GLN A 1 97 ? -4.712 10.020 5.995 1.00 95.12 97 GLN A N 1
ATOM 775 C CA . GLN A 1 97 ? -5.010 10.442 4.625 1.00 95.12 97 GLN A CA 1
ATOM 776 C C . GLN A 1 97 ? -6.511 10.457 4.301 1.00 95.12 97 GLN A C 1
ATOM 778 O O . GLN A 1 97 ? -6.881 10.651 3.142 1.00 95.12 97 GLN A O 1
ATOM 783 N N . GLY A 1 98 ? -7.377 10.228 5.293 1.00 95.50 98 GLY A N 1
ATOM 784 C CA . GLY A 1 98 ? -8.828 10.192 5.107 1.00 95.50 98 GLY A CA 1
ATOM 785 C C . GLY A 1 98 ? -9.308 9.024 4.242 1.00 95.50 98 GLY A C 1
ATOM 786 O O . GLY A 1 98 ? -10.382 9.100 3.653 1.00 95.50 98 GLY A O 1
ATOM 787 N N . LEU A 1 99 ? -8.511 7.956 4.128 1.00 95.50 99 LEU A N 1
ATOM 788 C CA . LEU A 1 99 ? -8.837 6.765 3.335 1.00 95.50 99 LEU A CA 1
ATOM 789 C C . LEU A 1 99 ? -9.563 5.693 4.154 1.00 95.50 99 LEU A C 1
ATOM 791 O O . LEU A 1 99 ? -10.140 4.768 3.580 1.00 95.50 99 LEU A O 1
ATOM 795 N N . LEU A 1 100 ? -9.502 5.801 5.481 1.00 96.06 100 LEU A N 1
ATOM 796 C CA . LEU A 1 100 ? -10.057 4.853 6.433 1.00 96.06 100 LEU A CA 1
ATOM 797 C C . LEU A 1 100 ? -10.558 5.612 7.665 1.00 96.06 100 LEU A C 1
ATOM 799 O O . LEU A 1 100 ? -9.867 6.495 8.165 1.00 96.06 100 LEU A O 1
ATOM 803 N N . ILE A 1 101 ? -11.727 5.249 8.177 1.00 95.75 101 ILE A N 1
ATOM 804 C CA . ILE A 1 101 ? -12.263 5.764 9.440 1.00 95.75 101 ILE A CA 1
ATOM 805 C C . ILE A 1 101 ? -12.204 4.632 10.460 1.00 95.75 101 ILE A C 1
ATOM 807 O O . ILE A 1 101 ? -12.611 3.512 10.161 1.00 95.75 101 ILE A O 1
ATOM 811 N N . ALA A 1 102 ? -11.687 4.918 11.653 1.00 95.12 102 ALA A N 1
ATOM 812 C CA . ALA A 1 102 ? -11.693 3.990 12.777 1.00 95.12 102 ALA A CA 1
ATOM 813 C C . ALA A 1 102 ? -12.683 4.481 13.836 1.00 95.12 102 ALA A C 1
ATOM 815 O O . ALA A 1 102 ? -12.546 5.593 14.344 1.00 95.12 102 ALA A O 1
ATOM 816 N N . THR A 1 103 ? -13.660 3.651 14.188 1.00 95.00 103 THR A N 1
ATOM 817 C CA . THR A 1 103 ? -14.660 3.945 15.220 1.00 95.00 103 THR A CA 1
ATOM 818 C C . THR A 1 103 ? -14.550 2.934 16.351 1.00 95.00 103 THR A C 1
ATOM 820 O O . THR A 1 103 ? -14.276 1.754 16.134 1.00 95.00 103 THR A O 1
ATOM 823 N N . LYS A 1 104 ? -14.736 3.384 17.594 1.00 93.88 104 LYS A N 1
ATOM 824 C CA . LYS A 1 104 ? -14.853 2.476 18.738 1.00 93.88 104 LYS A CA 1
ATOM 825 C C . LYS A 1 104 ? -16.319 2.132 18.941 1.00 93.88 104 LYS A C 1
ATOM 827 O O . LYS A 1 104 ? -17.161 3.017 19.046 1.00 93.88 104 LYS A O 1
ATOM 832 N N . THR A 1 105 ? -16.605 0.844 19.016 1.00 91.00 105 THR A N 1
ATOM 833 C CA . THR A 1 105 ? -17.919 0.347 19.424 1.00 91.00 105 THR A CA 1
ATOM 834 C C . THR A 1 105 ? -18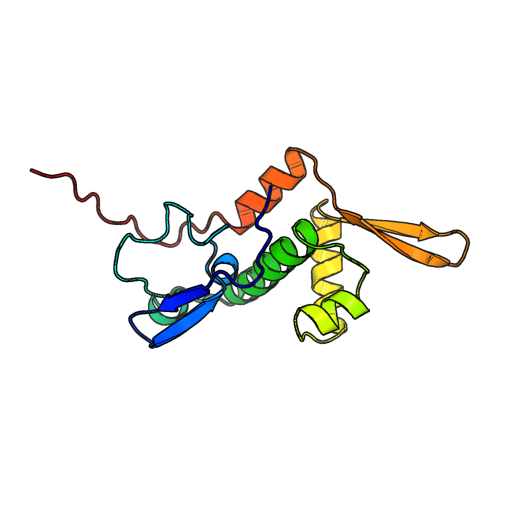.122 0.560 20.928 1.00 91.00 105 THR A C 1
ATOM 836 O O . THR A 1 105 ? -17.134 0.658 21.665 1.00 91.00 105 THR A O 1
ATOM 839 N N . PRO A 1 106 ? -19.372 0.542 21.426 1.00 91.62 106 PRO A N 1
ATOM 840 C CA . PRO A 1 106 ? -19.652 0.591 22.865 1.00 91.62 106 PRO A CA 1
ATOM 841 C C . PRO A 1 106 ? -18.951 -0.516 23.669 1.00 91.62 106 PRO A C 1
ATOM 843 O O . PRO A 1 106 ? -18.630 -0.330 24.836 1.00 91.62 106 PRO A O 1
ATOM 846 N N . LYS A 1 107 ? -18.654 -1.657 23.029 1.00 90.81 107 LYS A N 1
ATOM 847 C CA . LYS A 1 107 ? -17.922 -2.792 23.617 1.00 90.81 107 LYS A CA 1
ATOM 848 C C . LYS A 1 107 ? -16.394 -2.604 23.625 1.00 90.81 107 LYS A C 1
ATOM 850 O O . LYS A 1 107 ? -15.666 -3.524 23.976 1.00 90.81 107 LYS A O 1
ATOM 855 N N . GLY A 1 108 ? -15.887 -1.452 23.183 1.00 88.25 108 GLY A N 1
ATOM 856 C CA . GLY A 1 108 ? -14.455 -1.141 23.123 1.00 88.25 108 GLY A CA 1
ATOM 857 C C . GLY A 1 108 ? -13.714 -1.700 21.900 1.00 88.25 108 GLY A C 1
ATOM 858 O O . GLY A 1 108 ? -12.549 -1.364 21.689 1.00 88.25 108 GLY A O 1
ATOM 859 N N . THR A 1 109 ? -14.366 -2.504 21.054 1.00 88.94 109 THR A N 1
ATOM 860 C CA . THR A 1 109 ? -13.781 -3.015 19.804 1.00 88.94 109 THR A CA 1
ATOM 861 C C . THR A 1 109 ? -13.670 -1.904 18.762 1.00 88.94 109 THR A C 1
ATOM 863 O O . THR A 1 109 ? -14.599 -1.109 18.615 1.00 88.94 109 THR A O 1
ATOM 866 N N . VAL A 1 110 ? -12.561 -1.864 18.017 1.00 91.94 110 VAL A N 1
ATOM 867 C CA . VAL A 1 110 ? -12.373 -0.930 16.896 1.00 91.94 110 VAL A CA 1
ATOM 868 C C . VAL A 1 110 ? -12.973 -1.522 15.623 1.00 91.94 110 VAL A C 1
ATOM 870 O O . VAL A 1 110 ? -12.608 -2.627 15.225 1.00 91.94 110 VAL A O 1
ATOM 873 N N . GLN A 1 111 ? -13.862 -0.772 14.982 1.00 92.69 111 GLN A N 1
ATOM 874 C CA . GLN A 1 111 ? -14.374 -1.038 13.644 1.00 92.69 111 GLN A CA 1
ATOM 875 C C . GLN A 1 111 ? -13.734 -0.082 12.644 1.00 92.69 111 GLN A C 1
ATOM 877 O O . GLN A 1 111 ? -13.356 1.041 12.982 1.00 92.69 111 GLN A O 1
ATOM 882 N N . TYR A 1 112 ? -13.602 -0.548 11.407 1.00 95.06 112 TYR A N 1
ATOM 883 C CA . TYR A 1 112 ? -12.991 0.213 10.332 1.00 95.06 112 TYR A CA 1
ATOM 884 C C . TYR A 1 112 ? -13.961 0.356 9.169 1.00 95.06 112 TYR A C 1
ATOM 886 O O . TYR A 1 112 ? -14.597 -0.613 8.765 1.00 95.06 112 TYR A O 1
ATOM 894 N N . GLN A 1 113 ? -14.033 1.559 8.611 1.00 94.69 113 GLN A N 1
ATOM 895 C CA . GLN A 1 113 ? -14.831 1.867 7.433 1.00 94.69 113 GLN A CA 1
ATOM 896 C C . GLN A 1 113 ? -13.935 2.459 6.345 1.00 94.69 113 GLN A C 1
ATOM 898 O O . GLN A 1 113 ? -13.241 3.453 6.567 1.00 94.69 113 GLN A O 1
ATOM 903 N N . VAL A 1 114 ? -13.957 1.853 5.157 1.00 94.62 114 VAL A N 1
ATOM 904 C CA . VAL A 1 114 ? -13.234 2.348 3.977 1.00 94.62 114 VAL A CA 1
ATOM 905 C C . VAL A 1 114 ? -13.976 3.548 3.383 1.00 94.62 114 VAL A C 1
ATOM 907 O O . VAL A 1 114 ? -15.190 3.502 3.181 1.00 94.62 114 VAL A O 1
ATOM 910 N N . VAL A 1 115 ? -13.252 4.631 3.092 1.00 94.25 115 VAL A N 1
ATOM 911 C CA . VAL A 1 115 ? -13.836 5.880 2.576 1.00 94.25 115 VAL A CA 1
ATOM 912 C C . VAL A 1 115 ? -13.853 5.866 1.046 1.00 94.25 115 VAL A C 1
ATOM 914 O O . VAL A 1 115 ? -12.813 5.899 0.403 1.00 94.25 115 VAL A O 1
ATOM 917 N N . THR A 1 116 ? -15.031 5.868 0.421 1.00 90.56 116 THR A N 1
ATOM 918 C CA . THR A 1 116 ? -15.171 5.701 -1.045 1.00 90.56 116 THR A CA 1
ATOM 919 C C . THR A 1 116 ? -15.501 6.992 -1.808 1.00 90.56 116 THR A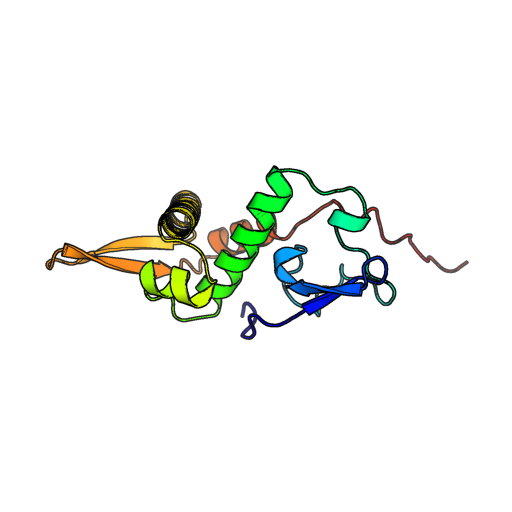 C 1
ATOM 921 O O . THR A 1 116 ? -15.872 6.950 -2.988 1.00 90.56 116 THR A O 1
ATOM 924 N N . THR A 1 117 ? -15.336 8.150 -1.161 1.00 92.56 117 THR A N 1
ATOM 925 C CA . THR A 1 117 ? -15.625 9.478 -1.728 1.00 92.56 117 THR A CA 1
ATOM 926 C C . THR A 1 117 ? -14.739 9.810 -2.935 1.00 92.56 117 THR A C 1
ATOM 928 O O . THR A 1 117 ? -13.680 9.214 -3.151 1.00 92.56 117 THR A O 1
ATOM 931 N N . HIS A 1 118 ? -15.150 10.797 -3.740 1.00 90.88 118 HIS A N 1
ATOM 932 C CA . HIS A 1 118 ? -14.349 11.262 -4.879 1.00 90.88 118 HIS A CA 1
ATOM 933 C C . HIS A 1 118 ? -12.965 11.772 -4.436 1.00 90.88 118 HIS A C 1
ATOM 935 O O . HIS A 1 118 ? -11.951 11.441 -5.049 1.00 90.88 118 HIS A O 1
ATOM 941 N N . THR A 1 119 ? -12.908 12.492 -3.313 1.00 92.12 119 THR A N 1
ATOM 942 C CA . THR A 1 119 ? -11.659 12.958 -2.697 1.00 92.12 119 THR A CA 1
ATOM 943 C C . THR A 1 119 ? -10.737 11.796 -2.330 1.00 92.12 119 THR A C 1
ATOM 945 O O . THR A 1 119 ? -9.564 11.819 -2.699 1.00 92.12 119 THR A O 1
ATOM 948 N N . ALA A 1 120 ? -11.260 10.746 -1.686 1.00 91.75 120 ALA A N 1
ATOM 949 C CA . ALA A 1 120 ? -10.474 9.561 -1.342 1.00 91.75 120 ALA A CA 1
ATOM 950 C C . ALA A 1 120 ? -9.926 8.858 -2.594 1.00 91.75 120 ALA A C 1
ATOM 952 O O . ALA A 1 120 ? -8.738 8.543 -2.660 1.00 91.75 120 ALA A O 1
ATOM 953 N N . LYS A 1 121 ? -10.746 8.706 -3.643 1.00 90.25 121 LYS A N 1
ATOM 954 C CA . LYS A 1 121 ? -10.303 8.154 -4.936 1.00 90.25 121 LYS A CA 1
ATOM 955 C C . LYS A 1 121 ? -9.174 8.976 -5.564 1.00 90.25 121 LYS A C 1
ATOM 957 O O . LYS A 1 121 ? -8.234 8.398 -6.106 1.00 90.25 121 LYS A O 1
ATOM 962 N N . ASN A 1 122 ? -9.233 10.304 -5.480 1.00 90.50 122 ASN A N 1
ATOM 963 C CA . ASN A 1 122 ? -8.171 11.173 -5.990 1.00 90.50 122 ASN A CA 1
ATOM 964 C C . ASN A 1 122 ? -6.885 11.047 -5.163 1.00 90.50 122 ASN A C 1
ATOM 966 O O . ASN A 1 122 ? -5.801 10.979 -5.740 1.00 90.50 122 ASN A O 1
ATOM 970 N N . THR A 1 123 ? -6.988 10.944 -3.837 1.00 91.38 123 THR A N 1
ATOM 971 C CA . THR A 1 123 ? -5.840 10.658 -2.963 1.00 91.38 123 THR A CA 1
ATOM 972 C 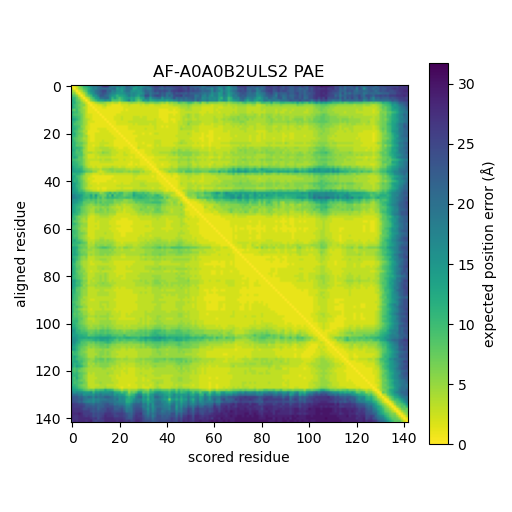C . THR A 1 123 ? -5.195 9.318 -3.304 1.00 91.38 123 THR A C 1
ATOM 974 O O . THR A 1 123 ? -3.976 9.256 -3.426 1.00 91.38 123 THR A O 1
ATOM 977 N N . ILE A 1 124 ? -5.989 8.267 -3.533 1.00 90.88 124 ILE A N 1
ATOM 978 C CA . ILE A 1 124 ? -5.485 6.961 -3.979 1.00 90.88 124 ILE A CA 1
ATOM 979 C C . ILE A 1 124 ? -4.705 7.119 -5.276 1.00 90.88 124 ILE A C 1
ATOM 981 O O . ILE A 1 124 ? -3.536 6.754 -5.309 1.00 90.88 124 ILE A O 1
ATOM 985 N N . LYS A 1 125 ? -5.306 7.720 -6.313 1.00 89.19 125 LYS A N 1
ATOM 986 C CA . LYS A 1 125 ? -4.653 7.909 -7.619 1.00 89.19 125 LYS A CA 1
ATOM 987 C C . LYS A 1 125 ? -3.273 8.556 -7.489 1.00 89.19 125 LYS A C 1
ATOM 989 O O . LYS A 1 125 ? -2.339 8.065 -8.108 1.00 89.19 125 LYS A O 1
ATOM 994 N N . LYS A 1 126 ? -3.113 9.565 -6.621 1.00 89.38 126 LYS A N 1
ATOM 995 C CA . LYS A 1 126 ? -1.817 10.227 -6.378 1.00 89.38 126 LYS A CA 1
ATOM 996 C C . LYS A 1 126 ? -0.707 9.263 -5.942 1.00 89.38 126 LYS A C 1
ATOM 998 O O . LYS A 1 126 ? 0.432 9.462 -6.343 1.00 89.38 126 LYS A O 1
ATOM 1003 N N . HIS A 1 127 ? -1.012 8.209 -5.180 1.00 89.25 127 HIS A N 1
ATOM 1004 C CA . HIS A 1 127 ? -0.006 7.208 -4.777 1.00 89.25 127 HIS A CA 1
ATOM 1005 C C . HIS A 1 127 ? 0.461 6.324 -5.931 1.00 89.25 127 HIS A C 1
ATOM 1007 O O . HIS A 1 127 ? 1.571 5.800 -5.879 1.00 89.25 127 HIS A O 1
ATOM 1013 N N . PHE A 1 128 ? -0.373 6.166 -6.957 1.00 87.56 128 PHE A N 1
ATOM 1014 C CA . PHE A 1 128 ? -0.090 5.386 -8.162 1.00 87.56 128 PHE A CA 1
ATOM 1015 C C . PHE A 1 128 ? 0.387 6.268 -9.327 1.00 87.56 128 PHE A C 1
ATOM 1017 O O . PHE A 1 128 ? 0.841 5.763 -10.347 1.00 87.56 128 PHE A O 1
ATOM 1024 N N . SER A 1 129 ? 0.352 7.594 -9.206 1.00 76.06 129 SER A N 1
ATOM 1025 C CA . SER A 1 129 ? 0.885 8.528 -10.205 1.00 76.06 129 SER A CA 1
ATOM 1026 C C . SER A 1 129 ? 2.414 8.645 -10.126 1.00 76.06 129 SER A C 1
ATOM 1028 O O . SER A 1 129 ? 2.943 9.733 -9.919 1.00 76.06 129 SER A O 1
ATOM 1030 N N . ILE A 1 130 ? 3.143 7.531 -10.269 1.00 69.38 130 ILE A N 1
ATOM 1031 C CA . ILE A 1 130 ? 4.606 7.563 -10.394 1.00 69.38 130 ILE A CA 1
ATOM 1032 C C . ILE A 1 130 ? 4.966 8.308 -11.690 1.00 69.38 130 ILE A C 1
ATOM 1034 O O . ILE A 1 130 ? 4.590 7.866 -12.772 1.00 69.38 130 ILE A O 1
ATOM 1038 N N . SER A 1 131 ? 5.688 9.429 -11.576 1.00 53.06 131 SER A N 1
ATOM 1039 C CA . SER A 1 131 ? 6.229 10.200 -12.714 1.00 53.06 131 SER A CA 1
ATOM 1040 C C . SER A 1 131 ? 7.570 9.657 -13.228 1.00 53.06 131 SER A C 1
ATOM 1042 O O . SER A 1 131 ? 8.211 10.287 -14.058 1.00 53.06 131 SER A O 1
ATOM 1044 N N . ALA A 1 132 ? 8.040 8.544 -12.662 1.00 45.97 132 ALA A N 1
ATOM 1045 C CA . ALA A 1 132 ? 9.407 8.046 -12.798 1.00 45.97 132 ALA A CA 1
ATOM 1046 C C . ALA A 1 132 ? 9.608 7.008 -13.910 1.00 45.97 132 ALA A C 1
ATOM 1048 O O . ALA A 1 132 ? 10.693 6.442 -13.997 1.00 45.97 132 ALA A O 1
ATOM 1049 N N . TYR A 1 133 ? 8.608 6.752 -14.756 1.00 48.00 133 TYR A N 1
ATOM 1050 C CA . TYR A 1 133 ? 8.932 6.190 -16.063 1.00 48.00 133 TYR A CA 1
ATOM 1051 C C . TYR A 1 133 ? 9.269 7.382 -16.951 1.00 48.00 133 TYR A C 1
ATOM 1053 O O . TYR A 1 133 ? 8.345 8.138 -17.262 1.00 48.00 133 TYR A O 1
ATOM 1061 N N . PRO A 1 134 ? 10.557 7.616 -17.288 1.00 39.78 134 PRO A N 1
ATOM 1062 C CA . PRO A 1 134 ? 10.878 8.580 -18.328 1.00 39.78 134 PRO A CA 1
ATOM 1063 C C . PRO A 1 134 ? 10.022 8.207 -19.526 1.00 39.78 134 PRO A C 1
ATOM 1065 O O . PRO A 1 134 ? 9.878 7.013 -19.807 1.00 39.78 134 PRO A O 1
ATOM 1068 N N . ASP A 1 135 ? 9.392 9.222 -20.119 1.00 40.97 135 ASP A N 1
ATOM 1069 C CA . ASP A 1 135 ? 8.484 9.103 -21.249 1.00 40.97 135 ASP A CA 1
ATOM 1070 C C . ASP A 1 135 ? 8.852 7.880 -22.080 1.00 40.97 135 ASP A C 1
ATOM 1072 O O . ASP A 1 135 ? 9.959 7.804 -22.622 1.00 40.97 135 ASP A O 1
ATOM 1076 N N . THR A 1 136 ? 7.944 6.899 -22.151 1.00 41.00 136 THR A N 1
ATOM 1077 C CA . THR A 1 136 ? 7.949 5.964 -23.271 1.00 41.00 136 THR A CA 1
ATOM 1078 C C . THR A 1 136 ? 8.112 6.848 -24.486 1.00 41.00 136 THR A C 1
ATOM 1080 O O . THR A 1 136 ? 7.215 7.653 -24.764 1.00 41.00 136 THR A O 1
ATOM 1083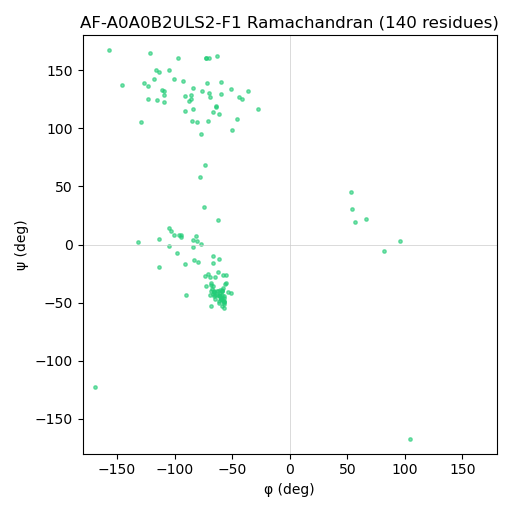 N N . GLN A 1 137 ? 9.302 6.801 -25.089 1.00 34.41 137 GLN A N 1
ATOM 1084 C CA . GLN A 1 137 ? 9.647 7.638 -26.218 1.00 34.41 137 GLN A CA 1
ATOM 1085 C C . GLN A 1 137 ? 8.448 7.606 -27.142 1.00 34.41 137 GLN A C 1
ATOM 1087 O O . GLN A 1 137 ? 7.925 6.531 -27.453 1.00 34.41 137 GLN A O 1
ATOM 1092 N N . LYS A 1 138 ? 7.963 8.794 -27.498 1.00 34.66 138 LYS A N 1
ATOM 1093 C CA . LYS A 1 138 ? 7.041 8.944 -28.605 1.00 34.66 138 LYS A CA 1
ATOM 1094 C C . LYS A 1 138 ? 7.669 8.194 -29.779 1.00 34.66 138 LYS A C 1
ATOM 1096 O O . LYS A 1 138 ? 8.509 8.744 -30.479 1.00 34.66 138 LYS A O 1
ATOM 1101 N N . HIS A 1 139 ? 7.244 6.961 -30.024 1.00 38.44 139 HIS A N 1
ATOM 1102 C CA . HIS A 1 139 ? 7.244 6.413 -31.365 1.00 38.44 139 HIS A CA 1
ATOM 1103 C C . HIS A 1 139 ? 6.097 7.113 -32.092 1.00 38.44 139 HIS A C 1
ATOM 1105 O O . HIS A 1 139 ? 5.040 6.551 -32.361 1.00 38.44 139 HIS A O 1
ATOM 1111 N N . SER A 1 140 ? 6.289 8.409 -32.330 1.00 32.69 140 SER A N 1
ATOM 1112 C CA . SER A 1 140 ? 5.700 9.078 -33.470 1.00 32.69 140 SER A CA 1
ATOM 1113 C C . SER A 1 140 ? 6.449 8.539 -34.678 1.00 32.69 140 SER A C 1
ATOM 1115 O O . SER A 1 140 ? 7.621 8.844 -34.875 1.00 32.69 140 SER A O 1
ATOM 1117 N N . ASN A 1 141 ? 5.753 7.684 -35.424 1.00 38.00 141 ASN A N 1
ATOM 1118 C CA . ASN A 1 141 ? 6.025 7.402 -36.823 1.00 38.00 141 ASN A CA 1
ATOM 1119 C C . ASN A 1 141 ? 6.358 8.705 -37.555 1.00 38.00 141 ASN A C 1
ATOM 1121 O O . ASN A 1 141 ? 5.536 9.624 -37.517 1.00 38.00 141 ASN A O 1
ATOM 1125 N N . SER A 1 142 ? 7.512 8.755 -38.215 1.00 36.09 142 SER A N 1
ATOM 1126 C CA . SER A 1 142 ? 7.786 9.404 -39.509 1.00 36.09 142 SER A CA 1
ATOM 1127 C C . SER A 1 142 ? 9.223 9.085 -39.892 1.00 36.09 142 SER A C 1
ATOM 1129 O O . SER A 1 142 ? 10.119 9.484 -39.117 1.00 36.09 142 SER A O 1
#

InterPro domains:
  IPR011011 Zinc finger, FYVE/PHD-type [SSF57903] (6-47)
  IPR013083 Zinc finger, RING/FYVE/PHD-type [G3DSA:3.30.40.10] (1-65)
  IPR019787 Zinc finger, PHD-finger [PF00628] (5-44)
  IPR036390 Winged helix DNA-binding domain superfamily [SSF46785] (55-130)

=== Feature glossary ===
Legend for the data blocks above and below:

— What the protein is —

The amino-acid sequence is the protein's primary structure: the linear order of residues from the N-terminus to the C-terminus, written in one-letter code. Everything else here — the 3D coordinates, the secondary structure, the domain annotations — is ultimately a consequence of this string.

Database cross-references. InterPro integrates a dozen domain/family signature databases into unified entries with residue-range hits. GO terms attach function/process/location labels with evidence codes. CATH codes position the fold in a four-level structural taxonomy. Organism is the NCBI-taxonomy species name.

— Where its atoms are —

The mmCIF block holds the 3D Cartesian coordinates of each backbone atom (N, Cα, C, O) in ångströms. mmCIF is the PDB's canonical archive format — a tagged-loop text representation of the atomic model.

The six renders are orthographic views along the three Cartesian axes in both directions. Representation (cartoon, sticks, or surface) and color scheme (sequence-rainbow or by-chain) vary across proteins so the training set covers all the common visualization conventions.

— Local backbone conformation —

Secondary structure is the local, repeating backbone conformation. DSSP classifies it into eight states by reading the hydrogen-bond network: three helix types (H, G, I), two β types (E, B), two non-regular types (T, S), and unstructured coil (-).

SS3 is a coarse helix/strand/coil call (letters a/b/c) made by the P-SEA algorithm from inter-Cα distances and dihedrals. It is less detailed than DSSP but needs only Cα positions.

Backbone dihedral angles. Every residue except chain termini has a φ (preceding-C → N → Cα → C) and a ψ (N → Cα → C → next-N). They are reported in degrees following the IUPAC sign convention. Secondary structure is essentially a statement about which (φ, ψ) basin each residue occupies.

— Global shape and packing —

The geometric summary reports three shape descriptors. Rg (radius of gyration) measures how spread out the Cα atoms are about their centre of mass; compact globular proteins have small Rg, elongated or unfolded ones large. Cα contacts (<8 Å, |i−j|>4) count long-range residue pairs in spatial proximity — high for tightly packed folds, near zero for rods or random coil. The bounding-box extents give the protein's footprint along x, y, z in Å.

Solvent accessibility: the surface area of each residue that a 1.4 Å water probe can touch, in Å². When only backbone atoms are present the absolute values are lower than full-atom SASA (side chains contribute most of the area) and are flagged as backbone-only.

Plot images: a contact map (which residues are close in 3D, as an N×N binary image), a Ramachandran scatter (backbone torsion angles, revealing secondary-structure composition at a glance), and — for AlphaFold structures — a PAE heatmap (pairwise prediction confidence).

— Structural neighborhood —

Foldseek's 3Di representation compresses backbone geometry into a per-residue letter drawn from a learned twenty-state alphabet. It captures the tertiary interaction pattern around each residue — which residues are packed against it in space, regardless of where they are in sequence.

Structural nearest neighbors (via Foldseek easy-search vs the PDB). Reported per hit: target PDB id, E-value, and alignment TM-score. A TM-score above ~0.5 is the conventional threshold for 'same fold'.

— Confidence and disorder —

pLDDT (predicted Local Distance Difference Test) is AlphaFold's per-residue confidence score, ranging from 0 to 100. Values above 90 indicate high confidence (typically well-packed cores); 70–90 is confident; 50–70 low confidence; below 50 usually means the region is disordered or the prediction is unreliable there. AlphaFold stores pLDDT in the mmCIF B-factor column.

For experimental (PDB) structures, the B-factor (temperature factor) quantifies the positional spread of each atom in the crystal — a combination of thermal vibration and static disorder — in units of Å². High B-factors mark flexible loops or poorly resolved regions; low B-factors mark the rigid, well-ordered core.

Predicted Aligned Error (PAE) is an AlphaFold confidence matrix: entry (i, j) is the expected error in the position of residue j, in ångströms, when the prediction is superimposed on the true structure at residue i. Low PAE within a block of residues means that block is internally rigid and well-predicted; high PAE between two blocks means their relative placement is uncertain even if each block individually is confident.